Protein AF-A0A7C9AKK3-F1 (afdb_monomer)

InterPro domains:
  IPR046345 TraB/PryY-like [PTHR21530] (70-143)

Mean predicted aligned error: 15.17 Å

Sequence (143 aa):
MAILPSPPLPSSSFFKSYPKPFNFLFPPRPHKPIKPITFTCAASIEPPPTGFDFRSSDVFSLSRATISESYPELLDLVDMGCLILIQKEQFGPVPKWRAGFVEPEEIWLLGTTHIDRASALHVDRVVRALRPDNVVVELCRSR

Radius of gyration: 26.37 Å; Cα contacts (8 Å, |Δi|>4): 66; chains: 1; bounding box: 61×76×46 Å

Solvent-accessible surface area (backbone atoms only — not comparable to full-atom values): 10014 Å² total; per-residue (Å²): 135,88,81,80,84,81,83,84,81,86,80,91,80,81,89,76,87,75,86,85,77,87,84,79,88,66,80,83,72,84,77,70,82,77,71,82,82,79,78,80,78,77,76,81,75,76,75,79,61,92,87,70,50,68,81,82,30,69,59,42,57,51,26,47,53,54,32,52,74,76,42,56,93,49,37,66,41,35,76,72,67,33,40,46,50,47,52,42,84,80,71,58,80,81,56,78,93,54,66,92,57,86,77,65,64,66,46,77,48,71,67,71,52,98,88,43,73,64,39,59,52,52,50,53,52,49,49,67,74,66,62,63,96,73,87,87,82,87,77,82,74,83,128

Organism: Opuntia streptacantha (NCBI:txid393608)

Structure (mmCIF, N/CA/C/O backbone):
data_AF-A0A7C9AKK3-F1
#
_entry.id   AF-A0A7C9AKK3-F1
#
loop_
_atom_site.group_PDB
_atom_site.id
_atom_site.type_symbol
_atom_site.label_atom_id
_atom_site.label_alt_id
_atom_site.label_comp_id
_atom_site.label_asym_id
_atom_site.label_entity_id
_atom_site.label_seq_id
_atom_site.pdbx_PDB_ins_code
_atom_site.Cartn_x
_atom_site.Cartn_y
_atom_site.Cartn_z
_atom_site.occupancy
_atom_site.B_iso_or_equiv
_atom_site.auth_seq_id
_atom_site.auth_comp_id
_atom_site.auth_asym_id
_atom_site.auth_atom_id
_atom_site.pdbx_PDB_model_num
ATOM 1 N N . MET A 1 1 ? -14.749 -47.340 -18.083 1.00 47.44 1 MET A N 1
ATOM 2 C CA . MET A 1 1 ? -14.607 -45.888 -17.843 1.00 47.44 1 MET A CA 1
ATOM 3 C C . MET A 1 1 ? -15.749 -45.196 -18.564 1.00 47.44 1 MET A C 1
ATOM 5 O O . MET A 1 1 ? -15.826 -45.296 -19.779 1.00 47.44 1 MET A O 1
ATOM 9 N N . ALA A 1 2 ? -16.696 -44.636 -17.811 1.00 46.59 2 ALA A N 1
ATOM 10 C CA . ALA A 1 2 ? -17.880 -43.982 -18.358 1.00 46.59 2 ALA A CA 1
ATOM 11 C C . ALA A 1 2 ? -17.494 -42.631 -18.981 1.00 46.59 2 ALA A C 1
ATOM 13 O O . ALA A 1 2 ? -16.849 -41.814 -18.328 1.00 46.59 2 ALA A O 1
ATOM 14 N N . ILE A 1 3 ? -17.869 -42.422 -20.243 1.00 51.09 3 ILE A N 1
ATOM 15 C CA . ILE A 1 3 ? -17.685 -41.163 -20.970 1.00 51.09 3 ILE A CA 1
ATOM 16 C C . ILE A 1 3 ? -18.960 -40.340 -20.754 1.00 51.09 3 ILE A C 1
ATOM 18 O O . ILE A 1 3 ? -20.033 -40.725 -21.214 1.00 51.09 3 ILE A O 1
ATOM 22 N N . LEU A 1 4 ? -18.851 -39.242 -20.007 1.00 58.28 4 LEU A N 1
ATOM 23 C CA . LEU A 1 4 ? -19.914 -38.244 -19.852 1.00 58.28 4 LEU A CA 1
ATOM 24 C C . LEU A 1 4 ? -20.123 -37.493 -21.181 1.00 58.28 4 LEU A C 1
ATOM 26 O O . LEU A 1 4 ? -19.130 -37.067 -21.776 1.00 58.28 4 LEU A O 1
ATOM 30 N N . PRO A 1 5 ? -21.366 -37.279 -21.651 1.00 58.00 5 PRO A N 1
ATOM 31 C CA . PRO A 1 5 ? -21.615 -36.408 -22.792 1.00 58.00 5 PRO A CA 1
ATOM 32 C C . PRO A 1 5 ? -21.503 -34.930 -22.388 1.00 58.00 5 PRO A C 1
ATOM 34 O O . PRO A 1 5 ? -21.962 -34.515 -21.323 1.00 58.00 5 PRO A O 1
ATOM 37 N N . SER A 1 6 ? -20.878 -34.138 -23.257 1.00 65.25 6 SER A N 1
ATOM 38 C CA . SER A 1 6 ? -20.729 -32.686 -23.141 1.00 65.25 6 SER A CA 1
ATOM 39 C C . SER A 1 6 ? -22.074 -31.948 -23.275 1.00 65.25 6 SER A C 1
ATOM 41 O O . SER A 1 6 ? -22.952 -32.398 -24.015 1.00 65.25 6 SER A O 1
ATOM 43 N N . PRO A 1 7 ? -22.258 -30.801 -22.590 1.00 63.44 7 PRO A N 1
ATOM 44 C CA . PRO A 1 7 ? -23.482 -30.012 -22.697 1.00 63.44 7 PRO A CA 1
ATOM 45 C C . PRO A 1 7 ? -23.548 -29.242 -24.032 1.00 63.44 7 PRO A C 1
ATOM 47 O O . PRO A 1 7 ? -22.507 -28.831 -24.555 1.00 63.44 7 PRO A O 1
ATOM 50 N N . PRO A 1 8 ? -24.752 -29.004 -24.587 1.00 59.03 8 PRO A N 1
ATOM 51 C CA . PRO A 1 8 ? -24.909 -28.235 -25.815 1.00 59.03 8 PRO A CA 1
ATOM 52 C C . PRO A 1 8 ? -24.749 -26.727 -25.563 1.00 59.03 8 PRO A C 1
ATOM 54 O O . PRO A 1 8 ? -25.211 -26.189 -24.557 1.00 59.03 8 PRO A O 1
ATOM 57 N N . LEU A 1 9 ? -24.113 -26.039 -26.515 1.00 52.88 9 LEU A N 1
ATOM 58 C CA . LEU A 1 9 ? -24.015 -24.577 -26.567 1.00 52.88 9 LEU A CA 1
ATOM 59 C C . LEU A 1 9 ? -25.397 -23.943 -26.822 1.00 52.88 9 LEU A C 1
ATOM 61 O O . LEU A 1 9 ? -26.161 -24.468 -27.637 1.00 52.88 9 LEU A O 1
ATOM 65 N N . PRO A 1 10 ? -25.728 -22.801 -26.192 1.00 49.78 10 PRO A N 1
ATOM 66 C CA . PRO A 1 10 ? -26.994 -22.127 -26.437 1.00 49.78 10 PRO A CA 1
ATOM 67 C C . PRO A 1 10 ? -27.026 -21.485 -27.831 1.00 49.78 10 PRO A C 1
ATOM 69 O O . PRO A 1 10 ? -26.152 -20.710 -28.219 1.00 49.78 10 PRO A O 1
ATOM 72 N N . SER A 1 11 ? -28.082 -21.816 -28.571 1.00 50.59 11 SER A N 1
ATOM 73 C CA . SER A 1 11 ? -28.414 -21.322 -29.905 1.00 50.59 11 SER A CA 1
ATOM 74 C C . SER A 1 11 ? -28.733 -19.823 -29.909 1.00 50.59 11 SER A C 1
ATOM 76 O O . SER A 1 11 ? -29.631 -19.356 -29.205 1.00 50.59 11 SER A O 1
ATOM 78 N N . SER A 1 12 ? -28.035 -19.078 -30.7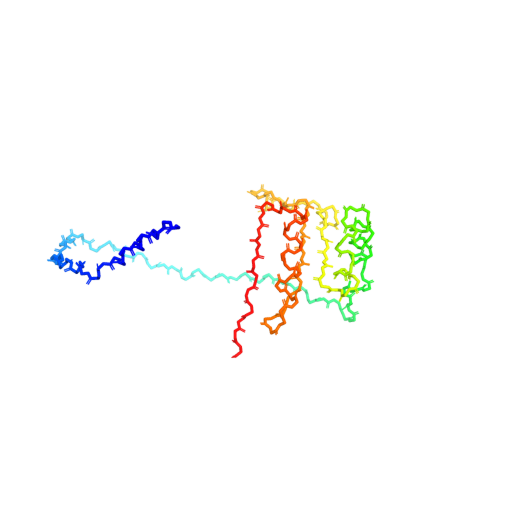62 1.00 52.91 12 SER A N 1
ATOM 79 C CA . SER A 1 12 ? -28.261 -17.663 -31.047 1.00 52.91 12 SER A CA 1
ATOM 80 C C . SER A 1 12 ? -29.468 -17.462 -31.968 1.00 52.91 12 SER A C 1
ATOM 82 O O . SER A 1 12 ? -29.326 -17.531 -33.186 1.00 52.91 12 SER A O 1
ATOM 84 N N . SER A 1 13 ? -30.649 -17.174 -31.421 1.00 47.91 13 SER A N 1
ATOM 85 C CA . SER A 1 13 ? -31.749 -16.598 -32.214 1.00 47.91 13 SER A CA 1
ATOM 86 C C . SER A 1 13 ? -32.934 -16.183 -31.345 1.00 47.91 13 SER A C 1
ATOM 88 O O . SER A 1 13 ? -33.871 -16.953 -31.184 1.00 47.91 13 SER A O 1
ATOM 90 N N . PHE A 1 14 ? -32.939 -14.952 -30.832 1.00 43.53 14 PHE A N 1
ATOM 91 C CA . PHE A 1 14 ? -34.178 -14.284 -30.409 1.00 43.53 14 PHE A CA 1
ATOM 92 C C . PHE A 1 14 ? -34.062 -12.762 -30.593 1.00 43.53 14 PHE A C 1
ATOM 94 O O . PHE A 1 14 ? -34.076 -11.989 -29.642 1.00 43.53 14 PHE A O 1
ATOM 101 N N . PHE A 1 15 ? -33.979 -12.308 -31.847 1.00 41.50 15 PHE A N 1
ATOM 102 C CA . PHE A 1 15 ? -34.377 -10.939 -32.184 1.00 41.50 15 PHE A CA 1
ATOM 103 C C . PHE A 1 15 ? -35.907 -10.903 -32.277 1.00 41.50 15 PHE A C 1
ATOM 105 O O . PHE A 1 15 ? -36.488 -11.168 -33.327 1.00 41.50 15 PHE A O 1
ATOM 112 N N . LYS A 1 16 ? -36.581 -10.602 -31.162 1.00 40.59 16 LYS A N 1
ATOM 113 C CA . LYS A 1 16 ? -37.985 -10.175 -31.197 1.00 40.59 16 LYS A CA 1
ATOM 114 C C . LYS A 1 16 ? -38.021 -8.671 -31.444 1.00 40.59 16 LYS A C 1
ATOM 116 O O . LYS A 1 16 ? -37.689 -7.873 -30.575 1.00 40.59 16 LYS A O 1
ATOM 121 N N . SER A 1 17 ? -38.405 -8.320 -32.667 1.00 46.09 17 SER A N 1
ATOM 122 C CA . SER A 1 17 ? -38.852 -6.984 -33.046 1.00 46.09 17 SER A CA 1
ATOM 123 C C . SER A 1 17 ? -40.052 -6.595 -32.178 1.00 46.09 17 SER A C 1
ATOM 125 O O . SER A 1 17 ? -41.077 -7.276 -32.203 1.00 46.09 17 SER A O 1
ATOM 127 N N . TYR A 1 18 ? -39.914 -5.522 -31.400 1.00 46.72 18 TYR A N 1
ATOM 128 C CA . TYR A 1 18 ? -41.030 -4.867 -30.722 1.00 46.72 18 TYR A CA 1
ATOM 129 C C . TYR A 1 18 ? -41.360 -3.541 -31.430 1.00 46.72 18 TYR A C 1
ATOM 131 O O . TYR A 1 18 ? -40.448 -2.861 -31.914 1.00 46.72 18 TYR A O 1
ATOM 139 N N . PRO A 1 19 ? -42.649 -3.168 -31.516 1.00 46.03 19 PRO A N 1
ATOM 140 C CA . PRO A 1 19 ? -43.101 -2.011 -32.279 1.00 46.03 19 PRO A CA 1
ATOM 141 C C . PRO A 1 19 ? -42.761 -0.678 -31.586 1.00 46.03 19 PRO A C 1
ATOM 143 O O . PRO A 1 19 ? -42.859 -0.540 -30.369 1.00 46.03 19 PRO A O 1
ATOM 146 N N . LYS A 1 20 ? -42.394 0.327 -32.392 1.00 50.25 20 LYS A N 1
ATOM 147 C CA . LYS A 1 20 ? -42.390 1.762 -32.034 1.00 50.25 20 LYS A CA 1
ATOM 148 C C . LYS A 1 20 ? -43.831 2.318 -32.081 1.00 50.25 20 LYS A C 1
ATOM 150 O O . LYS A 1 20 ? -44.651 1.726 -32.778 1.00 50.25 20 LYS A O 1
ATOM 155 N N . PRO A 1 21 ? -44.108 3.545 -31.602 1.00 50.28 21 PRO A N 1
ATOM 156 C CA . PRO A 1 21 ? -43.575 4.251 -30.439 1.00 50.28 21 PRO A CA 1
ATOM 157 C C . PRO A 1 21 ? -44.707 4.659 -29.466 1.00 50.28 21 PRO A C 1
ATOM 159 O O . PRO A 1 21 ? -45.855 4.864 -29.852 1.00 50.28 21 PRO A O 1
ATOM 162 N N . PHE A 1 22 ? -44.373 4.847 -28.191 1.00 49.91 22 PHE A N 1
ATOM 163 C CA . PHE A 1 22 ? -45.255 5.525 -27.238 1.00 49.91 22 PHE A CA 1
ATOM 164 C C . PHE A 1 22 ? -45.326 7.025 -27.575 1.00 49.91 22 PHE A C 1
ATOM 166 O O . PHE A 1 22 ? -44.333 7.742 -27.449 1.00 49.91 22 PHE A O 1
ATOM 173 N N . ASN A 1 23 ? -46.502 7.502 -27.990 1.00 41.97 23 ASN A N 1
ATOM 174 C CA . ASN A 1 23 ? -46.809 8.928 -28.112 1.00 41.97 23 ASN A CA 1
ATOM 175 C C . ASN A 1 23 ? -46.952 9.546 -26.715 1.00 41.97 23 ASN A C 1
ATOM 177 O O . ASN A 1 23 ? -48.027 9.527 -26.119 1.00 41.97 23 ASN A O 1
ATOM 181 N N . PHE A 1 24 ? -45.872 10.125 -26.198 1.00 49.88 24 PHE A N 1
ATOM 182 C CA . PHE A 1 24 ? -45.937 11.014 -25.043 1.00 49.88 24 PHE A CA 1
ATOM 183 C C . PHE A 1 24 ? -46.326 12.423 -25.499 1.00 49.88 24 PHE A C 1
ATOM 185 O O . PHE A 1 24 ? -45.478 13.258 -25.804 1.00 49.88 24 PHE A O 1
ATOM 192 N N . LEU A 1 25 ? -47.631 12.693 -25.535 1.00 55.81 25 LEU A N 1
ATOM 193 C CA . LEU A 1 25 ? -48.168 14.053 -25.579 1.00 55.81 25 LEU A CA 1
ATOM 194 C C . LEU A 1 25 ? -48.035 14.677 -24.182 1.00 55.81 25 LEU A C 1
ATOM 196 O O . LEU A 1 25 ? -48.994 14.735 -23.418 1.00 55.81 25 LEU A O 1
ATOM 200 N N . PHE A 1 26 ? -46.830 15.127 -23.833 1.00 48.84 26 PHE A N 1
ATOM 201 C CA . PHE A 1 26 ? -46.640 16.069 -22.731 1.00 48.84 26 PHE A CA 1
ATOM 202 C C . PHE A 1 26 ? -46.431 17.471 -23.314 1.00 48.84 26 PHE A C 1
ATOM 204 O O . PHE A 1 26 ? -45.600 17.624 -24.212 1.00 48.84 26 PHE A O 1
ATOM 211 N N . PRO A 1 27 ? -47.143 18.506 -22.830 1.00 59.22 27 PRO A N 1
ATOM 212 C CA . PRO A 1 27 ? -46.854 19.875 -23.236 1.00 59.22 27 PRO A CA 1
ATOM 213 C C . PRO A 1 27 ? -45.412 20.233 -22.835 1.00 59.22 27 PRO A C 1
ATOM 215 O O . PRO A 1 27 ? -44.962 19.821 -21.757 1.00 59.22 27 PRO A O 1
ATOM 218 N N . PRO A 1 28 ? -44.670 20.994 -23.662 1.00 56.00 28 PRO A N 1
ATOM 219 C CA . PRO A 1 28 ? -43.332 21.436 -23.303 1.00 56.00 28 PRO A CA 1
ATOM 220 C C . PRO A 1 28 ? -43.429 22.283 -22.033 1.00 56.00 28 PRO A C 1
ATOM 222 O O . PRO A 1 28 ? -44.074 23.333 -22.012 1.00 56.00 28 PRO A O 1
ATOM 225 N N . ARG A 1 29 ? -42.814 21.815 -20.939 1.00 63.59 29 ARG A N 1
ATOM 226 C CA . ARG A 1 29 ? -42.673 22.646 -19.741 1.00 63.59 29 ARG A CA 1
ATOM 227 C C . ARG A 1 29 ? -41.807 23.850 -20.119 1.00 63.59 29 ARG A C 1
ATOM 229 O O . ARG A 1 29 ? -40.783 23.653 -20.775 1.00 63.59 29 ARG A O 1
ATOM 236 N N . PRO A 1 30 ? -42.160 25.075 -19.702 1.00 58.97 30 PRO A N 1
ATOM 237 C CA . PRO A 1 30 ? -41.297 26.224 -19.919 1.00 58.97 30 PRO A CA 1
ATOM 238 C C . PRO A 1 30 ? -39.971 25.976 -19.194 1.00 58.97 30 PRO A C 1
ATOM 240 O O . PRO A 1 30 ? -39.905 25.978 -17.962 1.00 58.97 30 PRO A O 1
ATOM 243 N N . HIS A 1 31 ? -38.913 25.714 -19.963 1.00 58.59 31 HIS A N 1
ATOM 244 C CA . HIS A 1 31 ? -37.559 25.633 -19.441 1.00 58.59 31 HIS A CA 1
ATOM 245 C C . HIS A 1 31 ? -37.188 27.024 -18.926 1.00 58.59 31 HIS A C 1
ATOM 247 O O . HIS A 1 31 ? -36.931 27.941 -19.704 1.00 58.59 31 HIS A O 1
ATOM 253 N N . LYS A 1 32 ? -37.181 27.202 -17.601 1.00 67.31 32 LYS A N 1
ATOM 254 C CA . LYS A 1 32 ? -36.491 28.348 -17.004 1.00 67.31 32 LYS A CA 1
ATOM 255 C C . LYS A 1 32 ? -35.018 28.227 -17.412 1.00 67.31 32 LYS A C 1
ATOM 257 O O . LYS A 1 32 ? -34.483 27.122 -17.288 1.00 67.31 32 LYS A O 1
ATOM 262 N N . PRO A 1 33 ? -34.368 29.295 -17.904 1.00 60.84 33 PRO A N 1
ATOM 263 C CA . PRO A 1 33 ? -32.965 29.228 -18.280 1.00 60.84 33 PRO A CA 1
ATOM 264 C C . PRO A 1 33 ? -32.169 28.751 -17.066 1.00 60.84 33 PRO A C 1
ATOM 266 O O . PRO A 1 33 ? -32.152 29.407 -16.021 1.00 60.84 33 PRO A O 1
ATOM 269 N N . ILE A 1 34 ? -31.566 27.568 -17.193 1.00 64.69 34 ILE A N 1
ATOM 270 C CA . ILE A 1 34 ? -30.624 27.055 -16.208 1.00 64.69 34 ILE A CA 1
ATOM 271 C C . ILE A 1 34 ? -29.449 28.020 -16.276 1.00 64.69 34 ILE A C 1
ATOM 273 O O . ILE A 1 34 ? -28.715 28.039 -17.264 1.00 64.69 34 ILE A O 1
ATOM 277 N N . LYS A 1 35 ? -29.320 28.886 -15.266 1.00 62.53 35 LYS A N 1
ATOM 278 C CA . LYS A 1 35 ? -28.126 29.717 -15.128 1.00 62.53 35 LYS A CA 1
ATOM 279 C C . LYS A 1 35 ? -26.937 28.753 -15.106 1.00 62.53 35 LYS A C 1
ATOM 281 O O . LYS A 1 35 ? -26.997 27.794 -14.333 1.00 62.53 35 LYS A O 1
ATOM 286 N N . PRO A 1 36 ? -25.904 28.952 -15.941 1.00 57.97 36 PRO A N 1
ATOM 287 C CA . PRO A 1 36 ? -24.724 28.110 -15.879 1.00 57.97 36 PRO A CA 1
ATOM 288 C C . PRO A 1 36 ? -24.198 28.182 -14.448 1.00 57.97 36 PRO A C 1
ATOM 290 O O . PRO A 1 36 ? -23.895 29.265 -13.947 1.00 57.97 36 PRO A O 1
ATOM 293 N N . ILE A 1 37 ? -24.177 27.039 -13.762 1.00 60.09 37 ILE A N 1
ATOM 294 C CA . ILE A 1 37 ? -23.530 26.938 -12.461 1.00 60.09 37 ILE A CA 1
ATOM 295 C C . ILE A 1 37 ? -22.040 27.058 -12.761 1.00 60.09 37 ILE A C 1
ATOM 297 O O . ILE A 1 37 ? -21.399 26.107 -13.203 1.00 60.09 37 ILE A O 1
ATOM 301 N N . THR A 1 38 ? -21.497 28.258 -12.593 1.00 57.50 38 THR A N 1
ATOM 302 C CA . THR A 1 38 ? -20.060 28.493 -12.571 1.00 57.50 38 THR A CA 1
ATOM 303 C C . THR A 1 38 ? -19.514 27.857 -11.299 1.00 57.50 38 THR A C 1
ATOM 305 O O . THR A 1 38 ? -19.505 28.462 -10.231 1.00 57.50 38 THR A O 1
ATOM 308 N N . PHE A 1 39 ? -19.084 26.599 -11.397 1.00 51.88 39 PHE A N 1
ATOM 309 C CA . PHE A 1 39 ? -18.301 25.955 -10.350 1.00 51.88 39 PHE A CA 1
ATOM 310 C C . PHE A 1 39 ? -16.912 26.598 -10.314 1.00 51.88 39 PHE A C 1
ATOM 312 O O . PHE A 1 39 ? -15.987 26.139 -10.977 1.00 51.88 39 PHE A O 1
ATOM 319 N N . THR A 1 40 ? -16.733 27.655 -9.525 1.00 57.59 40 THR A N 1
ATOM 320 C CA . THR A 1 40 ? -15.395 28.096 -9.112 1.00 57.59 40 THR A CA 1
ATOM 321 C C . THR A 1 40 ? -14.946 27.238 -7.932 1.00 57.59 40 THR A C 1
ATOM 323 O O . THR A 1 40 ? -14.808 27.722 -6.811 1.00 57.59 40 THR A O 1
ATOM 326 N N . CYS A 1 41 ? -14.768 25.934 -8.154 1.00 52.25 41 CYS A N 1
ATOM 327 C CA . CYS A 1 41 ? -14.072 25.084 -7.193 1.00 52.25 41 CYS A CA 1
ATOM 328 C C . CYS A 1 41 ? -12.570 25.256 -7.431 1.00 52.25 41 CYS A C 1
ATOM 330 O O . CYS A 1 41 ? -11.924 24.426 -8.063 1.00 52.25 41 CYS A O 1
ATOM 332 N N . ALA A 1 42 ? -12.021 26.383 -6.981 1.00 60.50 42 ALA A N 1
ATOM 333 C CA . ALA A 1 42 ? -10.580 26.540 -6.862 1.00 60.50 42 ALA A CA 1
ATOM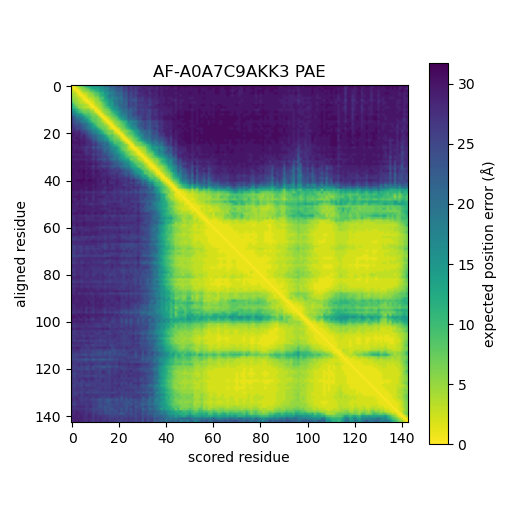 334 C C . ALA A 1 42 ? -10.147 25.849 -5.562 1.00 60.50 42 ALA A C 1
ATOM 336 O O . ALA A 1 42 ? -9.853 26.502 -4.563 1.00 60.50 42 ALA A O 1
ATOM 337 N N . ALA A 1 43 ? -10.181 24.515 -5.541 1.00 62.09 43 ALA A N 1
ATOM 338 C CA . ALA A 1 43 ? -9.455 23.771 -4.525 1.00 62.09 43 ALA A CA 1
ATOM 339 C C . ALA A 1 43 ? -7.965 24.013 -4.800 1.00 62.09 43 ALA A C 1
ATOM 341 O O . ALA A 1 43 ? -7.400 23.445 -5.733 1.00 62.09 43 ALA A O 1
ATOM 342 N N . SER A 1 44 ? -7.362 24.940 -4.054 1.00 70.69 44 SER A N 1
ATOM 343 C CA . SER A 1 44 ? -5.928 25.213 -4.127 1.00 70.69 44 SER A CA 1
ATOM 344 C C . SER A 1 44 ? -5.198 24.050 -3.469 1.00 70.69 44 SER A C 1
ATOM 346 O O . SER A 1 44 ? -4.983 24.047 -2.261 1.00 70.69 44 SER A O 1
ATOM 348 N N . ILE A 1 45 ? -4.894 23.019 -4.253 1.00 75.44 45 ILE A N 1
ATOM 349 C CA . ILE A 1 45 ? -4.008 21.942 -3.823 1.00 75.44 45 ILE A CA 1
ATOM 350 C C . ILE A 1 45 ? -2.591 22.493 -3.944 1.00 75.44 45 ILE A C 1
ATOM 352 O O . ILE A 1 45 ? -2.126 22.775 -5.050 1.00 75.44 45 ILE A O 1
ATOM 356 N N . GLU A 1 46 ? -1.931 22.695 -2.807 1.00 82.19 46 GLU A N 1
ATOM 357 C CA . GLU A 1 46 ? -0.518 23.055 -2.803 1.00 82.19 46 GLU A CA 1
ATOM 358 C C . GLU A 1 46 ? 0.292 21.874 -3.351 1.00 82.19 46 GLU A C 1
ATOM 360 O O . GLU A 1 46 ? 0.024 20.722 -2.988 1.00 82.19 46 GLU A O 1
ATOM 365 N N . PRO A 1 47 ? 1.250 22.118 -4.262 1.00 85.56 47 PRO A N 1
ATOM 366 C CA . PRO A 1 47 ? 2.125 21.055 -4.716 1.00 85.56 47 PRO A CA 1
ATOM 367 C C . PRO A 1 47 ? 2.929 20.513 -3.528 1.00 85.56 47 PRO A C 1
ATOM 369 O O . PRO A 1 47 ? 3.164 21.236 -2.554 1.00 85.56 47 PRO A O 1
ATOM 372 N N . PRO A 1 48 ? 3.397 19.258 -3.605 1.00 85.69 48 PRO A N 1
ATOM 373 C CA . PRO A 1 48 ? 4.326 18.751 -2.611 1.00 85.69 48 PRO A CA 1
ATOM 374 C C . PRO A 1 48 ? 5.553 19.680 -2.509 1.00 85.69 48 PRO A C 1
ATOM 376 O O . PRO A 1 48 ? 5.980 20.238 -3.529 1.00 85.69 48 PRO A O 1
ATOM 379 N N . PRO A 1 49 ? 6.130 19.857 -1.306 1.00 88.88 49 PRO A N 1
ATOM 380 C CA . PRO A 1 49 ? 7.309 20.692 -1.111 1.00 88.88 49 PRO A CA 1
ATOM 381 C C . PRO A 1 49 ? 8.469 20.311 -2.041 1.00 88.88 49 PRO A C 1
ATOM 383 O O . PRO A 1 49 ? 8.645 19.147 -2.407 1.00 88.88 49 PRO A O 1
ATOM 386 N N . THR A 1 50 ? 9.307 21.287 -2.395 1.00 91.38 50 THR A N 1
ATOM 387 C CA . THR A 1 50 ? 10.505 21.039 -3.209 1.00 91.38 50 THR A CA 1
ATOM 388 C C . THR A 1 50 ? 11.416 20.022 -2.520 1.00 91.38 50 THR A C 1
ATOM 390 O O . THR A 1 50 ? 11.839 20.239 -1.388 1.00 91.38 50 THR A O 1
ATOM 393 N N . GLY A 1 51 ? 11.740 18.926 -3.213 1.00 88.31 51 GLY A N 1
ATOM 394 C CA . GLY A 1 51 ? 12.573 17.849 -2.665 1.00 88.31 51 GLY A CA 1
ATOM 395 C C . GLY A 1 51 ? 11.826 16.858 -1.768 1.00 88.31 51 GLY A C 1
ATOM 396 O O . GLY A 1 51 ? 12.471 16.040 -1.121 1.00 88.31 51 GLY A O 1
ATOM 397 N N . PHE A 1 52 ? 10.492 16.912 -1.726 1.00 86.50 52 PHE A N 1
ATOM 398 C CA . PHE A 1 52 ? 9.692 15.910 -1.034 1.00 86.50 52 PHE A CA 1
ATOM 399 C C . PHE A 1 52 ? 9.920 14.519 -1.640 1.00 86.50 52 PHE A C 1
ATOM 401 O O . PHE A 1 52 ? 9.611 14.281 -2.810 1.00 86.50 52 PHE A O 1
ATOM 408 N N . ASP A 1 53 ? 10.420 13.601 -0.819 1.00 86.69 53 ASP A N 1
ATOM 409 C CA . ASP A 1 53 ? 10.466 12.175 -1.113 1.00 86.69 53 ASP A CA 1
ATOM 410 C C . ASP A 1 53 ? 9.603 11.434 -0.090 1.00 86.69 53 ASP A C 1
ATOM 412 O O . ASP A 1 53 ? 9.831 11.483 1.121 1.00 86.69 53 ASP A O 1
ATOM 416 N N . PHE A 1 54 ? 8.583 10.736 -0.587 1.00 81.62 54 PHE A N 1
ATOM 417 C CA . PHE A 1 54 ? 7.695 9.962 0.270 1.00 81.62 54 PHE A CA 1
ATOM 418 C C . PHE A 1 54 ? 8.432 8.793 0.938 1.00 81.62 54 PHE A C 1
ATOM 420 O O . PHE A 1 54 ? 8.046 8.383 2.030 1.00 81.62 54 PHE A O 1
ATOM 427 N N . ARG A 1 55 ? 9.498 8.261 0.322 1.00 81.94 55 ARG A N 1
ATOM 428 C CA . ARG A 1 55 ? 10.268 7.141 0.884 1.00 81.94 55 ARG A CA 1
ATOM 429 C C . ARG A 1 55 ? 11.082 7.549 2.105 1.00 81.94 55 ARG A C 1
ATOM 431 O O . ARG A 1 55 ? 11.318 6.721 2.975 1.00 81.94 55 ARG A O 1
ATOM 438 N N . SER A 1 56 ? 11.474 8.818 2.192 1.00 83.25 56 SER A N 1
ATOM 439 C CA . SER A 1 56 ? 12.147 9.379 3.367 1.00 83.25 56 SER A CA 1
ATOM 440 C C . SER A 1 56 ? 11.178 9.955 4.402 1.00 83.25 56 SER A C 1
ATOM 442 O O . SER A 1 56 ? 11.617 10.610 5.342 1.00 83.25 56 SER A O 1
ATOM 444 N N . SER A 1 57 ? 9.867 9.785 4.212 1.00 84.38 57 SER A N 1
ATOM 445 C CA . SER A 1 57 ? 8.858 10.339 5.113 1.00 84.38 57 SER A CA 1
ATOM 446 C C . SER A 1 57 ? 8.570 9.422 6.302 1.00 84.38 57 SER A C 1
ATOM 448 O O . SER A 1 57 ? 8.752 8.202 6.240 1.00 84.38 57 SER A O 1
ATOM 450 N N . ASP A 1 58 ? 8.031 10.011 7.368 1.00 88.88 58 ASP A N 1
ATOM 451 C CA . ASP A 1 58 ? 7.573 9.269 8.545 1.00 88.88 58 ASP A CA 1
ATOM 452 C C . ASP A 1 58 ? 6.494 8.236 8.193 1.00 88.88 58 ASP A C 1
ATOM 454 O O . ASP A 1 58 ? 6.441 7.168 8.800 1.00 88.88 58 ASP A O 1
ATOM 458 N N . VAL A 1 59 ? 5.688 8.504 7.157 1.00 88.94 59 VAL A N 1
ATOM 459 C CA . VAL A 1 59 ? 4.647 7.586 6.672 1.00 88.94 59 VAL A CA 1
ATOM 460 C C . VAL A 1 59 ? 5.261 6.261 6.223 1.00 88.94 59 VAL A C 1
ATOM 462 O O . VAL A 1 59 ? 4.749 5.200 6.571 1.00 88.94 59 VAL A O 1
ATOM 465 N N . PHE A 1 60 ? 6.383 6.295 5.497 1.00 93.06 60 PHE A N 1
ATOM 466 C CA . PHE A 1 60 ? 7.057 5.074 5.050 1.00 93.06 60 PHE A CA 1
ATOM 467 C C . PHE A 1 60 ? 7.628 4.282 6.233 1.00 93.06 60 PHE A C 1
ATOM 469 O O . PHE A 1 60 ? 7.427 3.071 6.325 1.00 93.06 60 PHE A O 1
ATOM 476 N N . SER A 1 61 ? 8.292 4.969 7.166 1.00 93.56 61 SER A N 1
ATOM 477 C CA . SER A 1 61 ? 8.881 4.345 8.357 1.00 93.56 61 SER A CA 1
ATOM 478 C C . SER A 1 61 ? 7.824 3.676 9.241 1.00 93.56 61 SER A C 1
ATOM 480 O O . SER A 1 61 ? 7.998 2.522 9.638 1.00 93.56 61 SER A O 1
ATOM 482 N N . LEU A 1 62 ? 6.710 4.368 9.501 1.00 93.81 62 LEU A N 1
ATOM 483 C CA . LEU A 1 62 ? 5.580 3.837 10.267 1.00 93.81 62 LEU A CA 1
ATOM 484 C C . LEU A 1 62 ? 4.916 2.669 9.537 1.00 93.81 62 LEU A C 1
ATOM 486 O O . LEU A 1 62 ? 4.757 1.603 10.123 1.00 93.81 62 LEU A O 1
ATOM 490 N N . SER A 1 63 ? 4.620 2.830 8.242 1.00 95.62 63 SER A N 1
ATOM 491 C CA . SER A 1 63 ? 4.066 1.763 7.403 1.00 95.62 63 SER A CA 1
ATOM 492 C C . SER A 1 63 ? 4.913 0.496 7.491 1.00 95.62 63 SER A C 1
ATOM 494 O O . SER A 1 63 ? 4.386 -0.595 7.690 1.00 95.62 63 SER A O 1
ATOM 496 N N . ARG A 1 64 ? 6.236 0.621 7.353 1.00 96.56 64 ARG A N 1
ATOM 497 C CA . ARG A 1 64 ? 7.155 -0.516 7.414 1.00 96.56 64 ARG A CA 1
ATOM 498 C C . ARG A 1 64 ? 7.147 -1.186 8.785 1.00 96.56 64 ARG A C 1
ATOM 500 O O . ARG A 1 64 ? 7.106 -2.413 8.841 1.00 96.56 64 ARG A O 1
ATOM 507 N N . ALA A 1 65 ? 7.175 -0.405 9.866 1.00 96.94 65 ALA A N 1
ATOM 508 C CA . ALA A 1 65 ? 7.129 -0.928 11.228 1.00 96.94 65 ALA A CA 1
ATOM 509 C C . ALA A 1 65 ? 5.834 -1.719 11.472 1.00 96.94 65 ALA A C 1
ATOM 511 O O . ALA A 1 65 ? 5.893 -2.910 11.778 1.00 96.94 65 ALA A O 1
ATOM 512 N N . THR A 1 66 ? 4.675 -1.110 11.212 1.00 96.69 66 THR A N 1
ATOM 513 C CA . THR A 1 66 ? 3.366 -1.745 11.409 1.00 96.69 66 THR A CA 1
ATOM 514 C C . THR A 1 66 ? 3.206 -3.008 10.566 1.00 96.69 66 THR A C 1
ATOM 516 O O . THR A 1 66 ? 2.766 -4.039 11.074 1.00 96.69 66 THR A O 1
ATOM 519 N N . ILE A 1 67 ? 3.605 -2.972 9.290 1.00 97.50 67 ILE A N 1
ATOM 520 C CA . ILE A 1 67 ? 3.513 -4.136 8.398 1.00 97.50 67 ILE A CA 1
ATOM 521 C C . ILE A 1 67 ? 4.458 -5.249 8.855 1.00 97.50 67 ILE A C 1
ATOM 523 O O . ILE A 1 67 ? 4.071 -6.411 8.830 1.00 97.50 67 ILE A O 1
ATOM 527 N N . SER A 1 68 ? 5.664 -4.919 9.327 1.00 97.75 68 SER A N 1
ATOM 528 C CA . SER A 1 68 ? 6.606 -5.931 9.821 1.00 97.75 68 SER A CA 1
ATOM 529 C C . SER A 1 68 ? 6.090 -6.698 11.043 1.00 97.75 68 SER A C 1
ATOM 531 O O . SER A 1 68 ? 6.440 -7.863 11.220 1.00 97.75 68 SER A O 1
ATOM 533 N N . GLU A 1 69 ? 5.239 -6.065 11.854 1.00 97.75 69 GLU A N 1
ATOM 534 C CA . GLU A 1 69 ? 4.624 -6.677 13.033 1.00 97.75 69 GLU A CA 1
ATOM 535 C C . GLU A 1 69 ? 3.355 -7.470 12.691 1.00 97.75 69 GLU A C 1
ATOM 537 O O . GLU A 1 69 ? 3.137 -8.547 13.244 1.00 97.75 69 GLU A O 1
ATOM 542 N N . SER A 1 70 ? 2.516 -6.948 11.790 1.00 97.00 70 SER A N 1
ATOM 543 C CA . SER A 1 70 ? 1.171 -7.486 11.521 1.00 97.00 70 SER A CA 1
ATOM 544 C C . SER A 1 70 ? 1.084 -8.404 10.298 1.00 97.00 70 SER A C 1
ATOM 546 O O . SER A 1 70 ? 0.390 -9.418 10.356 1.00 97.00 70 SER A O 1
ATOM 548 N N . TYR A 1 71 ? 1.805 -8.082 9.222 1.00 97.75 71 TYR A N 1
ATOM 549 C CA . TYR A 1 71 ? 1.781 -8.788 7.934 1.00 97.75 71 TYR A CA 1
ATOM 550 C C . TYR A 1 71 ? 3.207 -8.950 7.377 1.00 97.75 71 TYR A C 1
ATOM 552 O O . TYR A 1 71 ? 3.539 -8.394 6.319 1.00 97.75 71 TYR A O 1
ATOM 560 N N . PRO A 1 72 ? 4.095 -9.680 8.082 1.00 97.44 72 PRO A N 1
ATOM 561 C CA . PRO A 1 72 ? 5.500 -9.811 7.694 1.00 97.44 72 PRO A CA 1
ATOM 562 C C . PRO A 1 72 ? 5.682 -10.418 6.294 1.00 97.44 72 PRO A C 1
ATOM 564 O O . PRO A 1 72 ? 6.683 -10.153 5.632 1.00 97.44 72 PRO A O 1
ATOM 567 N N . GLU A 1 73 ? 4.709 -11.186 5.798 1.00 97.62 73 GLU A N 1
ATOM 568 C CA . GLU A 1 73 ? 4.687 -11.745 4.446 1.00 97.62 73 GLU A CA 1
ATOM 569 C C . GLU A 1 73 ? 4.504 -10.707 3.328 1.00 97.62 73 GLU A C 1
ATOM 571 O O . GLU A 1 73 ? 4.623 -11.064 2.154 1.00 97.62 73 GLU A O 1
ATOM 576 N N . LEU A 1 74 ? 4.190 -9.453 3.670 1.00 98.06 74 LEU A N 1
ATOM 577 C CA . LEU A 1 74 ? 4.063 -8.329 2.738 1.00 98.06 74 LEU A CA 1
ATOM 578 C C . LEU A 1 74 ? 5.223 -7.327 2.855 1.00 98.06 74 LEU A C 1
ATOM 580 O O . LEU A 1 74 ? 5.258 -6.347 2.109 1.00 98.06 74 LEU A O 1
ATOM 584 N N . LEU A 1 75 ? 6.168 -7.548 3.777 1.00 97.44 75 LEU A N 1
ATOM 585 C CA . LEU A 1 75 ? 7.255 -6.607 4.062 1.00 97.44 75 LEU A CA 1
ATOM 586 C C . LEU A 1 75 ? 8.150 -6.356 2.839 1.00 97.44 75 LEU A C 1
ATOM 588 O O . LEU A 1 75 ? 8.590 -5.231 2.615 1.00 97.44 75 LEU A O 1
ATOM 592 N N . ASP A 1 76 ? 8.3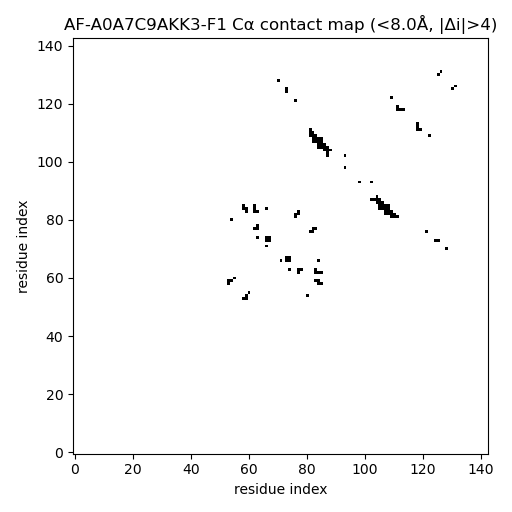50 -7.374 2.001 1.00 97.19 76 ASP A N 1
ATOM 593 C CA . ASP A 1 76 ? 9.089 -7.255 0.742 1.00 97.19 76 ASP A CA 1
ATOM 594 C C . ASP A 1 76 ? 8.464 -6.216 -0.200 1.00 97.19 76 ASP A C 1
ATOM 596 O O . ASP A 1 76 ? 9.180 -5.463 -0.859 1.00 97.19 76 ASP A O 1
ATOM 600 N N . LEU A 1 77 ? 7.131 -6.123 -0.237 1.00 96.81 77 LEU A N 1
ATOM 601 C CA . LEU A 1 77 ? 6.425 -5.145 -1.069 1.00 96.81 77 LEU A CA 1
ATOM 602 C C . LEU A 1 77 ? 6.638 -3.710 -0.575 1.00 96.81 77 LEU A C 1
ATOM 604 O O . LEU A 1 77 ? 6.678 -2.781 -1.386 1.00 96.81 77 LEU A O 1
ATOM 608 N N . VAL A 1 78 ? 6.794 -3.530 0.737 1.00 96.00 78 VAL A N 1
ATOM 609 C CA . VAL A 1 78 ? 7.108 -2.234 1.351 1.00 96.00 78 VAL A CA 1
ATOM 610 C C . VAL A 1 78 ? 8.554 -1.853 1.068 1.00 96.00 78 VAL A C 1
ATOM 612 O O . VAL A 1 78 ? 8.810 -0.736 0.631 1.00 96.00 78 VAL A O 1
ATOM 615 N N . ASP A 1 79 ? 9.492 -2.789 1.228 1.00 94.44 79 ASP A N 1
ATOM 616 C CA . ASP A 1 79 ? 10.917 -2.558 0.963 1.00 94.44 79 ASP A CA 1
ATOM 617 C C . ASP A 1 79 ? 11.179 -2.235 -0.522 1.00 94.44 79 ASP A C 1
ATOM 619 O O . ASP A 1 79 ? 12.009 -1.382 -0.841 1.00 94.44 79 ASP A O 1
ATOM 623 N N . MET A 1 80 ? 10.413 -2.829 -1.447 1.00 93.31 80 MET A N 1
ATOM 624 C CA . MET A 1 80 ? 10.409 -2.438 -2.867 1.00 93.31 80 MET A CA 1
ATOM 625 C C . MET A 1 80 ? 9.763 -1.060 -3.122 1.00 93.31 80 MET A C 1
ATOM 627 O O . MET A 1 80 ? 9.927 -0.467 -4.192 1.00 93.31 80 MET A O 1
ATOM 631 N N . GLY A 1 81 ? 9.022 -0.523 -2.152 1.00 92.69 81 GLY A N 1
ATOM 632 C CA . GLY A 1 81 ? 8.259 0.718 -2.267 1.00 92.69 81 GLY A CA 1
ATOM 633 C C . GLY A 1 81 ? 7.027 0.591 -3.163 1.00 92.69 81 GLY A C 1
ATOM 634 O O . GLY A 1 81 ? 6.643 1.569 -3.805 1.00 92.69 81 GLY A O 1
ATOM 635 N N . CYS A 1 82 ? 6.446 -0.608 -3.246 1.00 93.75 82 CYS A N 1
ATOM 636 C CA . CYS A 1 82 ? 5.201 -0.876 -3.962 1.00 93.75 82 CYS A CA 1
ATOM 637 C C . CYS A 1 82 ? 3.983 -0.851 -3.037 1.00 93.75 82 CYS A C 1
ATOM 639 O O . CYS A 1 82 ? 2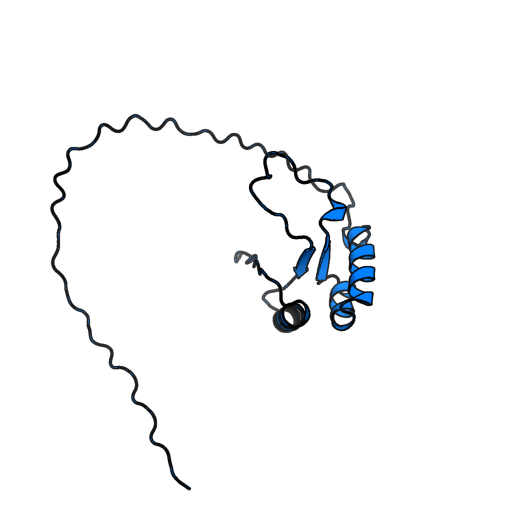.887 -0.601 -3.523 1.00 93.75 82 CYS A O 1
ATOM 641 N N . LEU A 1 83 ? 4.150 -1.105 -1.740 1.00 96.75 83 LEU A N 1
ATOM 642 C CA . LEU A 1 83 ? 3.068 -1.113 -0.759 1.00 96.75 83 LEU A CA 1
ATOM 643 C C . LEU A 1 83 ? 3.313 -0.052 0.316 1.00 96.75 83 LEU A C 1
ATOM 645 O O . LEU A 1 83 ? 4.422 0.059 0.834 1.00 96.75 83 LEU A O 1
ATOM 649 N N . ILE A 1 84 ? 2.273 0.703 0.661 1.00 96.56 84 ILE A N 1
ATOM 650 C CA . ILE A 1 84 ? 2.288 1.658 1.771 1.00 96.56 84 ILE A CA 1
ATOM 651 C C . ILE A 1 84 ? 0.959 1.604 2.529 1.00 96.56 84 ILE A C 1
ATOM 653 O O . ILE A 1 84 ? -0.111 1.502 1.925 1.00 96.56 84 ILE A O 1
ATOM 657 N N . LEU A 1 85 ? 1.046 1.666 3.853 1.00 96.31 85 LEU A N 1
ATOM 658 C CA . LEU A 1 85 ? -0.076 1.761 4.775 1.00 96.31 85 LEU A CA 1
ATOM 659 C C . LEU A 1 85 ? -0.200 3.203 5.274 1.00 96.31 85 LEU A C 1
ATOM 661 O O . LEU A 1 85 ? 0.759 3.798 5.764 1.00 96.31 85 LEU A O 1
ATOM 665 N N . ILE A 1 86 ? -1.408 3.741 5.169 1.00 94.19 86 ILE A N 1
ATOM 666 C CA . ILE A 1 86 ? -1.796 5.053 5.675 1.00 94.19 86 ILE A CA 1
ATOM 667 C C . ILE A 1 86 ? -2.854 4.828 6.747 1.00 94.19 86 ILE A C 1
ATOM 669 O O . ILE A 1 86 ? -3.886 4.220 6.471 1.00 94.19 86 ILE A O 1
ATOM 673 N N . GLN A 1 87 ? -2.608 5.335 7.950 1.00 92.62 87 GLN A N 1
ATOM 674 C CA . GLN A 1 87 ? -3.543 5.219 9.065 1.00 92.62 87 GLN A CA 1
ATOM 675 C C . GLN A 1 87 ? -4.182 6.569 9.360 1.00 92.62 87 GLN A C 1
ATOM 677 O O . GLN A 1 87 ? -3.539 7.621 9.278 1.00 92.62 87 GLN A O 1
ATOM 682 N N . LYS A 1 88 ? -5.468 6.541 9.685 1.00 89.44 88 LYS A N 1
ATOM 683 C CA . LYS A 1 88 ? -6.301 7.728 9.882 1.00 89.44 88 LYS A CA 1
ATOM 684 C C . LYS A 1 88 ? -5.773 8.661 10.967 1.00 89.44 88 LYS A C 1
ATOM 686 O O . LYS A 1 88 ? -5.830 9.882 10.816 1.00 89.44 88 LYS A O 1
ATOM 691 N N . GLU A 1 89 ? -5.209 8.110 12.036 1.00 86.19 89 GLU A N 1
ATOM 692 C CA . GLU A 1 89 ? -4.678 8.857 13.177 1.00 86.19 89 GLU A CA 1
ATOM 693 C C . GLU A 1 89 ? -3.548 9.815 12.777 1.00 86.19 89 GLU A C 1
ATOM 695 O O . GLU A 1 89 ? -3.321 10.816 13.456 1.00 86.19 89 GLU A O 1
ATOM 700 N N . GLN A 1 90 ? -2.882 9.557 11.646 1.00 86.56 90 GLN A N 1
ATOM 701 C CA . GLN A 1 90 ? -1.791 10.382 11.128 1.00 86.56 90 GLN A CA 1
ATOM 702 C C . GLN A 1 90 ? -2.270 11.745 10.588 1.00 86.56 90 GLN A C 1
ATOM 704 O O . GLN A 1 90 ? -1.466 12.669 10.485 1.00 86.56 90 GLN A O 1
ATOM 709 N N . PHE A 1 91 ? -3.562 11.905 10.257 1.00 83.00 91 PHE A N 1
ATOM 710 C CA . PHE A 1 91 ? -4.078 13.078 9.526 1.00 83.00 91 PHE A CA 1
ATOM 711 C C . PHE A 1 91 ? -5.075 13.941 10.316 1.00 83.00 91 PHE A C 1
ATOM 713 O O . PHE A 1 91 ? -5.695 14.853 9.764 1.00 83.00 91 PHE A O 1
ATOM 720 N N . GLY A 1 92 ? -5.172 13.724 11.630 1.00 83.56 92 GLY A N 1
ATOM 721 C CA . GLY A 1 92 ? -6.012 14.526 12.517 1.00 83.56 92 GLY A CA 1
ATOM 722 C C . GLY A 1 92 ? -7.519 14.288 12.325 1.00 83.56 92 GLY A C 1
ATOM 723 O O . GLY A 1 92 ? -7.940 13.360 11.638 1.00 83.56 92 GLY A O 1
ATOM 724 N N . PRO A 1 93 ? -8.376 15.087 12.984 1.00 83.81 93 PRO A N 1
ATOM 725 C CA . PRO A 1 93 ? -9.813 14.840 12.985 1.00 83.81 93 PRO A CA 1
ATOM 726 C C . PRO A 1 93 ? -10.466 15.172 11.637 1.00 83.81 93 PRO A C 1
ATOM 728 O O . PRO A 1 93 ? -10.157 16.186 11.007 1.00 83.81 93 PRO A O 1
ATOM 731 N N . VAL A 1 94 ? -11.465 14.369 11.257 1.00 81.50 94 VAL A N 1
ATOM 732 C CA . VAL A 1 94 ? -12.270 14.590 10.048 1.00 81.50 94 VAL A CA 1
ATOM 733 C C . VAL A 1 94 ? -12.946 15.971 10.105 1.00 81.50 94 VAL A C 1
ATOM 735 O O . VAL A 1 94 ? -13.677 16.267 11.059 1.00 81.50 94 VAL A O 1
ATOM 738 N N . PRO A 1 95 ? -12.761 16.835 9.091 1.00 84.19 95 PRO A N 1
ATOM 739 C CA . PRO A 1 95 ? -13.421 18.132 9.044 1.00 84.19 95 PRO A CA 1
ATOM 740 C C . PRO A 1 95 ? -14.951 18.011 9.051 1.00 84.19 95 PRO A C 1
ATOM 742 O O . PRO A 1 95 ? -15.526 17.169 8.361 1.00 84.19 95 PRO A O 1
ATOM 745 N N . LYS A 1 96 ? -15.640 18.923 9.753 1.00 85.94 96 LYS A N 1
ATOM 746 C CA . LYS A 1 96 ? -17.111 18.895 9.923 1.00 85.94 96 LYS A CA 1
ATOM 747 C C . LYS A 1 96 ? -17.899 18.823 8.608 1.00 85.94 96 LYS A C 1
ATOM 749 O O . LYS A 1 96 ? -18.969 18.228 8.571 1.00 85.94 96 LYS A O 1
ATOM 754 N N . TRP A 1 97 ? -17.381 19.408 7.527 1.00 82.81 97 TRP A N 1
ATOM 755 C CA . TRP A 1 97 ? -18.030 19.398 6.211 1.00 82.81 97 TRP A CA 1
ATOM 756 C C . TRP A 1 97 ? -18.015 18.022 5.523 1.00 82.81 97 TRP A C 1
ATOM 758 O O . TRP A 1 97 ? -18.759 17.818 4.569 1.00 82.81 97 TRP A O 1
ATOM 768 N N . ARG A 1 98 ? -17.210 17.072 6.017 1.00 79.94 98 ARG A N 1
ATOM 769 C CA . ARG A 1 98 ? -17.135 15.682 5.541 1.00 79.94 98 ARG A CA 1
ATOM 770 C C . ARG A 1 98 ? -17.779 14.685 6.519 1.00 79.94 98 ARG A C 1
ATOM 772 O O . ARG A 1 98 ? -17.710 13.484 6.299 1.00 79.94 98 ARG A O 1
ATOM 779 N N . ALA A 1 99 ? -18.467 15.164 7.561 1.00 77.88 99 ALA A N 1
ATOM 780 C CA . ALA A 1 99 ? -19.032 14.326 8.626 1.00 77.88 99 ALA A CA 1
ATOM 781 C C . ALA A 1 99 ? -20.135 13.342 8.173 1.00 77.88 99 ALA A C 1
ATOM 783 O O . ALA A 1 99 ? -20.541 12.484 8.949 1.00 77.88 99 ALA A O 1
ATOM 784 N N . GLY A 1 100 ? -20.632 13.457 6.935 1.00 83.94 100 GLY A N 1
ATOM 785 C CA . GLY A 1 100 ? -21.577 12.500 6.345 1.00 83.94 100 GLY A CA 1
ATOM 786 C C . GLY A 1 100 ? -20.939 11.196 5.848 1.00 83.94 100 GLY A C 1
ATOM 787 O O . GLY A 1 100 ? -21.659 10.328 5.364 1.00 83.94 100 GLY A O 1
ATOM 788 N N . PHE A 1 101 ? -19.613 11.061 5.935 1.00 80.81 101 PHE A N 1
ATOM 789 C CA . PHE A 1 101 ? -18.858 9.883 5.516 1.00 80.81 101 PHE A CA 1
ATOM 790 C C . PHE A 1 101 ? -17.974 9.379 6.662 1.00 80.81 101 PHE A C 1
ATOM 792 O O . PHE A 1 101 ? -17.421 10.172 7.425 1.00 80.81 101 PHE A O 1
ATOM 799 N N . VAL A 1 102 ? -17.838 8.057 6.768 1.00 85.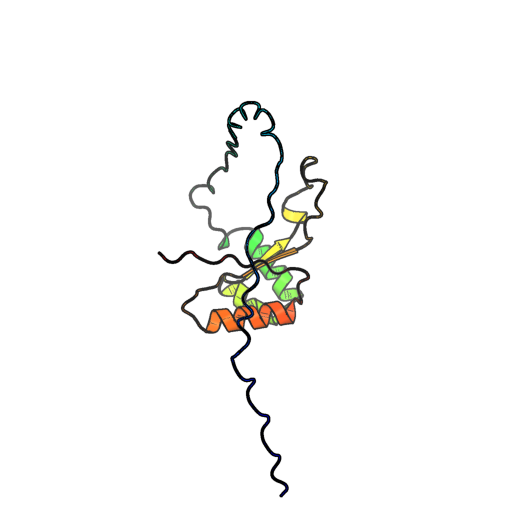12 102 VAL A N 1
ATOM 800 C CA . VAL A 1 102 ? -16.926 7.407 7.714 1.00 85.12 102 VAL A CA 1
ATOM 801 C C . VAL A 1 102 ? -15.630 7.099 6.975 1.00 85.12 102 VAL A C 1
ATOM 803 O O . VAL A 1 102 ? -15.609 6.234 6.103 1.00 85.12 102 VAL A O 1
ATOM 806 N N . GLU A 1 103 ? -14.562 7.827 7.302 1.00 84.62 103 GLU A N 1
ATOM 807 C CA . GLU A 1 103 ? -13.231 7.536 6.762 1.00 84.62 103 GLU A CA 1
ATOM 808 C C . GLU A 1 103 ? -12.711 6.197 7.297 1.00 84.62 103 GLU A C 1
ATOM 810 O O . GLU A 1 103 ? -12.889 5.934 8.494 1.00 84.62 103 GLU A O 1
ATOM 815 N N . PRO A 1 104 ? -12.091 5.366 6.436 1.00 91.19 104 PRO A N 1
ATOM 816 C CA . PRO A 1 104 ? -11.517 4.095 6.857 1.00 91.19 104 PRO A CA 1
ATOM 817 C C . PRO A 1 104 ? -10.388 4.329 7.862 1.00 91.19 104 PRO A C 1
ATOM 819 O O . PRO A 1 104 ? -9.675 5.328 7.776 1.00 91.19 104 PRO A O 1
ATOM 822 N N . GLU A 1 105 ? -10.219 3.396 8.796 1.00 91.94 105 GLU A N 1
ATOM 823 C CA . GLU A 1 105 ? -9.118 3.450 9.769 1.00 91.94 105 GLU A CA 1
ATOM 824 C C . GLU A 1 105 ? -7.759 3.256 9.080 1.00 91.94 105 GLU A C 1
ATOM 826 O O . GLU A 1 105 ? -6.783 3.923 9.417 1.00 91.94 105 GLU A O 1
ATOM 831 N N . GLU A 1 106 ? -7.720 2.414 8.043 1.00 94.56 106 GLU A N 1
ATOM 832 C CA . GLU A 1 106 ? -6.518 2.120 7.270 1.00 94.56 106 GLU A CA 1
ATOM 833 C C . GLU A 1 106 ? -6.778 2.194 5.766 1.00 94.56 106 GLU A C 1
ATOM 835 O O . GLU A 1 106 ? -7.792 1.710 5.254 1.00 94.56 106 GLU A O 1
ATOM 840 N N . ILE A 1 107 ? -5.822 2.765 5.039 1.00 95.31 107 ILE A N 1
ATOM 841 C CA . ILE A 1 107 ? -5.782 2.779 3.580 1.00 95.31 107 ILE A CA 1
ATOM 842 C C . ILE A 1 107 ? -4.474 2.133 3.139 1.00 95.31 107 ILE A C 1
ATOM 844 O O . ILE A 1 107 ? -3.385 2.599 3.471 1.00 95.31 107 ILE A O 1
ATOM 848 N N . TRP A 1 108 ? -4.594 1.081 2.337 1.00 97.12 108 TRP A N 1
ATOM 849 C CA . TRP A 1 108 ? -3.468 0.348 1.772 1.00 97.12 108 TRP A CA 1
ATOM 850 C C . TRP A 1 108 ? -3.314 0.721 0.300 1.00 97.12 108 TRP A C 1
ATOM 852 O O . TRP A 1 108 ? -4.186 0.416 -0.516 1.00 97.12 108 TRP A O 1
ATOM 862 N N . LEU A 1 109 ? -2.217 1.395 -0.049 1.00 96.25 109 LEU A N 1
ATOM 863 C CA . LEU A 1 109 ? -1.928 1.774 -1.431 1.00 96.25 109 LEU A CA 1
ATOM 864 C C . LEU A 1 109 ? -0.904 0.811 -2.025 1.00 96.25 109 LEU A C 1
ATOM 866 O O . LEU A 1 109 ? 0.213 0.683 -1.523 1.00 96.25 109 LEU A O 1
ATOM 870 N N . LEU A 1 110 ? -1.289 0.163 -3.124 1.00 96.38 110 LEU A N 1
ATOM 871 C CA . LEU A 1 110 ? -0.441 -0.755 -3.872 1.00 96.38 110 LEU A CA 1
ATOM 872 C C . LEU A 1 110 ? -0.149 -0.183 -5.264 1.00 96.38 110 LEU A C 1
ATOM 874 O O . LEU A 1 110 ? -1.029 -0.108 -6.122 1.00 96.38 110 LEU A O 1
ATOM 878 N N . GLY A 1 111 ? 1.105 0.196 -5.492 1.00 93.88 111 GLY A N 1
ATOM 879 C CA . GLY A 1 111 ? 1.617 0.588 -6.798 1.00 93.88 111 GLY A CA 1
ATOM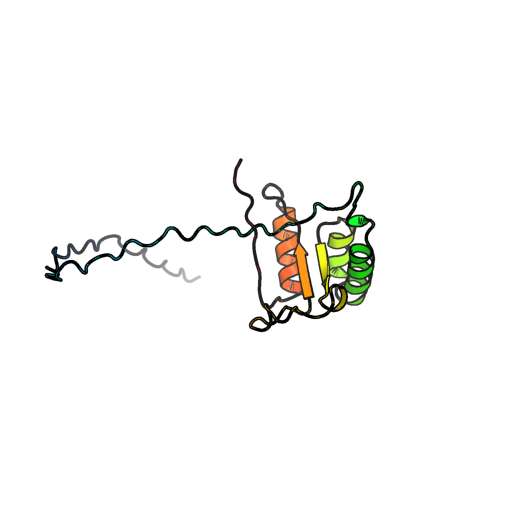 880 C C . GLY A 1 111 ? 1.749 -0.624 -7.716 1.00 93.88 111 GLY A C 1
ATOM 881 O O . GLY A 1 111 ? 2.373 -1.624 -7.362 1.00 93.88 111 GLY A O 1
ATOM 882 N N . THR A 1 112 ? 1.177 -0.529 -8.915 1.00 93.38 112 THR A N 1
ATOM 883 C CA . THR A 1 112 ? 1.229 -1.586 -9.932 1.00 93.38 112 THR A CA 1
ATOM 884 C C . THR A 1 112 ? 1.681 -1.026 -11.275 1.00 93.38 112 THR A C 1
ATOM 886 O O . THR A 1 112 ? 1.591 0.174 -11.533 1.00 93.38 112 THR A O 1
ATOM 889 N N . THR A 1 113 ? 2.167 -1.903 -12.152 1.00 88.81 113 THR A N 1
ATOM 890 C CA . THR A 1 113 ? 2.437 -1.569 -13.551 1.00 88.81 113 THR A CA 1
ATOM 891 C C . THR A 1 113 ? 1.745 -2.559 -14.483 1.00 88.81 113 THR A C 1
ATOM 893 O O . THR A 1 113 ? 1.759 -3.768 -14.260 1.00 88.81 113 THR A O 1
ATOM 896 N N . HIS A 1 114 ? 1.128 -2.046 -15.549 1.00 82.50 114 HIS A N 1
ATOM 897 C CA . HIS A 1 114 ? 0.300 -2.828 -16.476 1.00 82.50 114 HIS A CA 1
ATOM 898 C C . HIS A 1 114 ? 1.098 -3.812 -17.348 1.00 82.50 114 HIS A C 1
ATOM 900 O O . HIS A 1 114 ? 0.507 -4.694 -17.967 1.00 82.50 114 HIS A O 1
ATOM 906 N N . ILE A 1 115 ? 2.424 -3.665 -17.409 1.00 85.31 115 ILE A N 1
ATOM 907 C CA . ILE A 1 115 ? 3.312 -4.519 -18.213 1.00 85.31 115 ILE A CA 1
ATOM 908 C C . ILE A 1 115 ? 3.963 -5.652 -17.414 1.00 85.31 115 ILE A C 1
ATOM 910 O O . ILE A 1 115 ? 4.585 -6.526 -18.014 1.00 85.31 115 ILE A O 1
ATOM 914 N N . ASP A 1 116 ? 3.845 -5.651 -16.084 1.00 88.69 116 ASP A N 1
ATOM 915 C CA . ASP A 1 116 ? 4.520 -6.631 -15.236 1.00 88.69 116 ASP A CA 1
ATOM 916 C C . ASP A 1 116 ? 3.533 -7.633 -14.644 1.00 88.69 116 ASP A C 1
ATOM 918 O O . ASP A 1 116 ? 2.634 -7.295 -13.870 1.00 88.69 116 ASP A O 1
ATOM 922 N N . ARG A 1 117 ? 3.751 -8.910 -14.957 1.00 92.50 117 ARG A N 1
ATOM 923 C CA . ARG A 1 117 ? 2.972 -10.008 -14.387 1.00 92.50 117 ARG A CA 1
ATOM 924 C C . ARG A 1 117 ? 3.123 -10.085 -12.866 1.00 92.50 117 ARG A C 1
ATOM 926 O O . ARG A 1 117 ? 2.171 -10.500 -12.204 1.00 92.50 117 ARG A O 1
ATOM 933 N N . ALA A 1 118 ? 4.268 -9.688 -12.305 1.00 94.06 118 ALA A N 1
ATOM 934 C CA . ALA A 1 118 ? 4.468 -9.702 -10.858 1.00 94.06 118 ALA A CA 1
ATOM 935 C C . ALA A 1 118 ? 3.496 -8.754 -10.140 1.00 94.06 118 ALA A C 1
ATOM 937 O O . ALA A 1 118 ? 2.999 -9.104 -9.073 1.00 94.06 118 ALA A O 1
ATOM 938 N N . SER A 1 119 ? 3.101 -7.636 -10.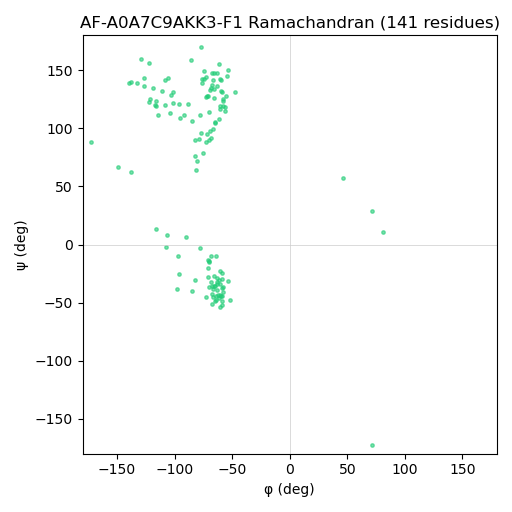765 1.00 93.56 119 SER A N 1
ATOM 939 C CA . SER A 1 119 ? 2.102 -6.717 -10.197 1.00 93.56 119 SER A CA 1
ATOM 940 C C . SER A 1 119 ? 0.766 -7.410 -9.910 1.00 93.56 119 SER A C 1
ATOM 942 O O . SER A 1 119 ? 0.185 -7.208 -8.847 1.00 93.56 119 SER A O 1
ATOM 944 N N . ALA A 1 120 ? 0.300 -8.287 -10.807 1.00 93.69 120 ALA A N 1
ATOM 945 C CA . ALA A 1 120 ? -0.931 -9.049 -10.584 1.00 93.69 120 ALA A CA 1
ATOM 946 C C . ALA A 1 120 ? -0.802 -10.036 -9.409 1.00 93.69 120 ALA A C 1
ATOM 948 O O . ALA A 1 120 ? -1.749 -10.221 -8.646 1.00 93.69 120 ALA A O 1
ATOM 949 N N . LEU A 1 121 ? 0.378 -10.641 -9.232 1.00 95.88 121 LEU A N 1
ATOM 950 C CA . LEU A 1 121 ? 0.657 -11.520 -8.094 1.00 95.88 121 LEU A CA 1
ATOM 951 C C . LEU A 1 121 ? 0.754 -10.736 -6.779 1.00 95.88 121 LEU A C 1
ATOM 953 O O . LEU A 1 121 ? 0.288 -11.221 -5.754 1.00 95.88 121 LEU A O 1
ATOM 957 N N . HIS A 1 122 ? 1.315 -9.525 -6.795 1.00 96.62 122 HIS A N 1
ATOM 958 C CA . HIS A 1 122 ? 1.356 -8.652 -5.620 1.00 96.62 122 HIS A CA 1
ATOM 959 C C . HIS A 1 122 ? -0.056 -8.267 -5.168 1.00 96.62 122 HIS A C 1
ATOM 961 O O . HIS A 1 122 ? -0.354 -8.356 -3.981 1.00 96.62 122 HIS A O 1
ATOM 967 N N . VAL A 1 123 ? -0.948 -7.928 -6.109 1.00 96.38 123 VAL A N 1
ATOM 968 C CA . VAL A 1 123 ? -2.366 -7.660 -5.810 1.00 96.38 123 VAL A CA 1
ATOM 969 C C . VAL A 1 123 ? -3.023 -8.874 -5.153 1.00 96.38 123 VAL A C 1
ATOM 971 O O . VAL A 1 123 ? -3.650 -8.732 -4.107 1.00 96.38 123 VAL A O 1
ATOM 974 N N . ASP A 1 124 ? -2.852 -10.070 -5.724 1.00 97.00 124 ASP A N 1
ATOM 975 C CA . ASP A 1 124 ? -3.415 -11.307 -5.164 1.00 97.00 124 ASP A CA 1
ATOM 976 C C . ASP A 1 124 ? -2.907 -11.580 -3.739 1.00 97.00 124 ASP A C 1
ATOM 978 O O . ASP A 1 124 ? -3.704 -11.883 -2.849 1.00 97.00 124 ASP A O 1
ATOM 982 N N . ARG A 1 125 ? -1.599 -11.408 -3.497 1.00 97.44 125 ARG A N 1
ATOM 983 C CA . ARG A 1 125 ? -0.988 -11.548 -2.164 1.00 97.44 125 ARG A CA 1
ATOM 984 C C . ARG A 1 125 ? -1.614 -10.586 -1.153 1.00 97.44 125 ARG A C 1
ATOM 986 O O . ARG A 1 125 ? -2.068 -11.029 -0.102 1.00 97.44 125 ARG A O 1
ATOM 993 N N . VAL A 1 126 ? -1.677 -9.297 -1.490 1.00 98.00 126 VAL A N 1
ATOM 994 C CA . VAL A 1 126 ? -2.190 -8.246 -0.597 1.00 98.00 126 VAL A CA 1
ATOM 995 C C . VAL A 1 126 ? -3.672 -8.453 -0.292 1.00 98.00 126 VAL A C 1
ATOM 997 O O . VAL A 1 126 ? -4.069 -8.440 0.869 1.00 98.00 126 VAL A O 1
ATOM 1000 N N . VAL A 1 127 ? -4.501 -8.710 -1.308 1.00 97.75 127 VAL A N 1
ATOM 1001 C CA . VAL A 1 127 ? -5.948 -8.906 -1.116 1.00 97.75 127 VAL A CA 1
ATOM 1002 C C . VAL A 1 127 ? -6.236 -10.137 -0.257 1.00 97.75 127 VAL A C 1
ATOM 1004 O O . VAL A 1 127 ? -7.135 -10.097 0.583 1.00 97.75 127 VAL A O 1
ATOM 1007 N N . ARG A 1 128 ? -5.478 -11.227 -0.431 1.00 97.88 128 ARG A N 1
ATOM 1008 C CA . ARG A 1 128 ? -5.644 -12.436 0.388 1.00 97.88 128 ARG A CA 1
ATOM 1009 C C . ARG A 1 128 ? -5.242 -12.229 1.841 1.00 97.88 128 ARG A C 1
ATOM 1011 O O . ARG A 1 128 ? -5.951 -12.727 2.711 1.00 97.88 128 ARG A O 1
ATOM 1018 N N . ALA A 1 129 ? -4.132 -11.535 2.082 1.00 97.81 129 ALA A N 1
ATOM 1019 C CA . ALA A 1 129 ? -3.639 -11.264 3.427 1.00 97.81 129 ALA A CA 1
ATOM 1020 C C . ALA A 1 129 ? -4.575 -10.311 4.186 1.00 97.81 129 ALA A C 1
ATOM 1022 O O . ALA A 1 129 ? -5.033 -10.636 5.278 1.00 97.81 129 ALA A O 1
ATOM 1023 N N . LEU A 1 130 ? -4.924 -9.175 3.573 1.00 96.81 130 LEU A N 1
ATOM 1024 C CA . LEU A 1 130 ? -5.676 -8.107 4.237 1.00 96.81 130 LEU A CA 1
ATOM 1025 C C . LEU A 1 130 ? -7.186 -8.344 4.278 1.00 96.81 130 LEU A C 1
ATOM 1027 O O . LEU A 1 130 ? -7.854 -7.870 5.189 1.00 96.81 130 LEU A O 1
ATOM 1031 N N . ARG A 1 131 ? -7.739 -9.040 3.274 1.00 97.25 131 ARG A N 1
ATOM 1032 C CA . ARG A 1 131 ? -9.191 -9.217 3.084 1.00 97.25 131 ARG A CA 1
ATOM 1033 C C . ARG A 1 131 ? -9.971 -7.891 3.231 1.00 97.25 131 ARG A C 1
ATOM 1035 O O . ARG A 1 131 ? -10.864 -7.813 4.072 1.00 97.25 131 ARG A O 1
ATOM 1042 N N . PRO A 1 132 ? -9.643 -6.858 2.432 1.00 96.81 132 PRO A N 1
ATOM 1043 C CA . PRO A 1 132 ? -10.165 -5.509 2.632 1.00 96.81 132 PRO A CA 1
ATOM 1044 C C . PRO A 1 132 ? -11.679 -5.431 2.406 1.00 96.81 132 PRO A C 1
ATOM 1046 O O . PRO A 1 132 ? -12.214 -6.092 1.515 1.00 96.81 132 PRO A O 1
ATOM 1049 N N . ASP A 1 133 ? -12.352 -4.549 3.151 1.00 95.69 133 ASP A N 1
ATOM 1050 C CA . ASP A 1 133 ? -13.789 -4.289 2.986 1.00 95.69 133 ASP A CA 1
ATOM 1051 C C . ASP A 1 133 ? -14.117 -3.672 1.622 1.00 95.69 133 ASP A C 1
ATOM 1053 O O . ASP A 1 133 ? -15.162 -3.941 1.032 1.00 95.69 133 ASP A O 1
ATOM 1057 N N . ASN A 1 134 ? -13.216 -2.824 1.121 1.00 95.25 134 ASN A N 1
ATOM 1058 C CA . ASN A 1 134 ? -13.378 -2.102 -0.132 1.00 95.25 134 ASN A CA 1
ATOM 1059 C C . ASN A 1 134 ? -12.069 -2.105 -0.921 1.00 95.25 134 ASN A C 1
ATOM 1061 O O . ASN A 1 134 ? -10.993 -1.902 -0.363 1.00 95.25 134 ASN A O 1
ATOM 1065 N N . VAL A 1 135 ? -12.175 -2.274 -2.240 1.00 95.69 135 VAL A N 1
ATOM 1066 C CA . VAL A 1 135 ? -11.045 -2.171 -3.170 1.00 95.69 135 VAL A CA 1
ATOM 1067 C C . VAL A 1 135 ? -11.357 -1.092 -4.194 1.00 95.69 135 VAL A C 1
ATOM 1069 O O . VAL A 1 135 ? -12.381 -1.146 -4.876 1.00 95.69 135 VAL A O 1
ATOM 1072 N N . VAL A 1 136 ? -10.456 -0.120 -4.312 1.00 94.44 136 VAL A N 1
ATOM 1073 C CA . VAL A 1 136 ? -10.517 0.940 -5.321 1.00 94.44 136 VAL A CA 1
ATOM 1074 C C . VAL A 1 136 ? -9.377 0.724 -6.304 1.00 94.44 136 VAL A C 1
ATOM 1076 O O . VAL A 1 136 ? -8.238 0.506 -5.901 1.00 94.44 136 VAL A O 1
ATOM 1079 N N . VAL A 1 137 ? -9.688 0.779 -7.597 1.00 92.44 137 VAL A N 1
ATOM 1080 C CA . VAL A 1 137 ? -8.703 0.615 -8.669 1.00 92.44 137 VAL A CA 1
ATOM 1081 C C . VAL A 1 137 ? -8.626 1.909 -9.460 1.00 92.44 137 VAL A C 1
ATOM 1083 O O . VAL A 1 137 ? -9.613 2.334 -10.062 1.00 92.44 137 VAL A O 1
ATOM 1086 N N . GLU A 1 138 ? -7.444 2.516 -9.486 1.00 89.31 138 GLU A N 1
ATOM 1087 C CA . GLU A 1 138 ? -7.130 3.564 -10.448 1.00 89.31 138 GLU A CA 1
ATOM 1088 C C . GLU A 1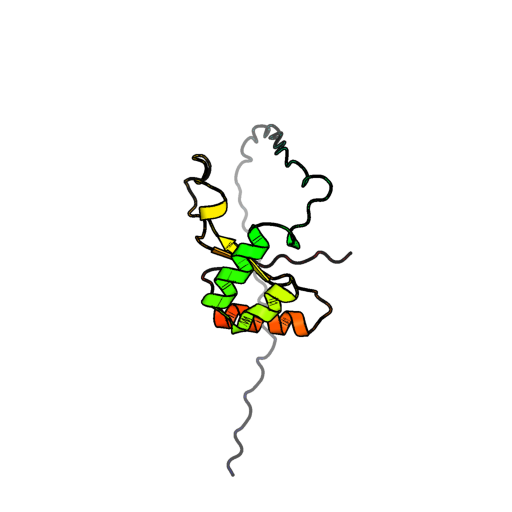 138 ? -6.563 2.912 -11.713 1.00 89.31 138 GLU A C 1
ATOM 1090 O O . GLU A 1 138 ? -5.560 2.200 -11.671 1.00 89.31 138 GLU A O 1
ATOM 1095 N N . LEU A 1 139 ? -7.219 3.133 -12.852 1.00 83.94 139 LEU A N 1
ATOM 1096 C CA . LEU A 1 139 ? -6.721 2.668 -14.140 1.00 83.94 139 LEU A CA 1
ATOM 1097 C C . LEU A 1 139 ? -5.972 3.804 -14.822 1.00 83.94 139 LEU A C 1
ATOM 1099 O O . 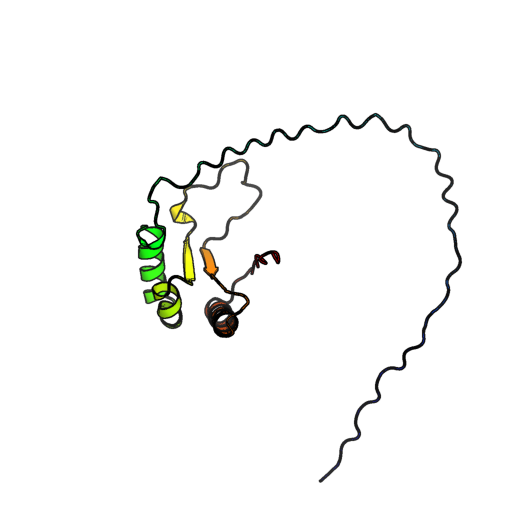LEU A 1 139 ? -6.555 4.843 -15.139 1.00 83.94 139 LEU A O 1
ATOM 1103 N N . CYS A 1 140 ? -4.692 3.582 -15.113 1.00 78.25 140 CYS A N 1
ATOM 1104 C CA . CYS A 1 140 ? -3.948 4.499 -15.959 1.00 78.25 140 CYS A CA 1
ATOM 1105 C C . CYS A 1 140 ? -4.629 4.598 -17.329 1.00 78.25 140 CYS A C 1
ATOM 1107 O O . CYS A 1 140 ? -4.932 3.590 -17.974 1.00 78.25 140 CYS A O 1
ATOM 1109 N N . ARG A 1 141 ? -4.842 5.825 -17.807 1.00 76.56 141 ARG A N 1
ATOM 1110 C CA . ARG A 1 141 ? -5.299 6.045 -19.179 1.00 76.56 141 ARG A CA 1
ATOM 1111 C C . ARG A 1 141 ? -4.164 5.678 -20.138 1.00 76.56 141 ARG A C 1
ATOM 1113 O O . ARG A 1 141 ? -3.029 6.106 -19.935 1.00 76.56 141 ARG A O 1
ATOM 1120 N N . SER A 1 142 ? -4.482 4.913 -21.186 1.00 63.47 142 SER A N 1
ATOM 1121 C CA . SER A 1 142 ? -3.599 4.757 -22.351 1.00 63.47 142 SER A CA 1
ATOM 1122 C C . SER A 1 142 ? -3.125 6.134 -22.809 1.00 63.47 142 SER A C 1
ATOM 1124 O O . SER A 1 142 ? -3.951 7.041 -22.945 1.00 63.47 142 SER A O 1
ATOM 1126 N N . ARG A 1 143 ? -1.816 6.279 -23.024 1.00 60.53 143 ARG A N 1
ATOM 1127 C CA . ARG A 1 143 ? -1.261 7.455 -23.699 1.00 60.53 143 ARG A CA 1
ATOM 1128 C C . ARG A 1 143 ? -1.659 7.464 -25.169 1.00 60.53 143 ARG A C 1
ATOM 1130 O O . ARG A 1 143 ? -1.884 6.355 -25.709 1.00 60.53 143 ARG A O 1
#

Secondary structure (DSSP, 8-state):
---PPPPPPPP--------------PPPP----------------PPPPTT--GGGSHHHHHHHHHHHHH-GGGHHHHHTTSEEEEEGGGG-SPPGGGTTS---SEEEEE---TT-HHHHHHHHHHHHHH--S----PPPPP-

pLDDT: mean 79.45, std 18.19, range [40.59, 98.06]

Foldseek 3Di:
DDDDDDDDDDDDDDPDDDDDDDPPPDDDDPPDPPDPPPPPPPPPDDPPDDPDDPCPDPQLVVQLVVCCVQPVVCNVCSVVVQKTKDAPVVPDDDDPVCVVDDDDRIDIGGHADPPDPVRVVSVVSCCVRPVDPDDDDDDDDDD